Protein AF-A0A5J5R209-F1 (afdb_monomer_lite)

Secondary structure (DSSP, 8-state):
---EETTTEEEEEEEEEETTEEEEEEEETTT-SPP--

Sequence (37 aa):
MEPCVGNKFRLGRKIGSGSFGEIYLGSSHAFFLPLPI

Organism: Gossypium barbadense (NCBI:txid3634)

pLDDT: mean 83.87, std 13.12, range [56.47, 96.81]

Foldseek 3Di:
DFDDDPNFWGWAAWDDADPVGTDTDIDGPVVPPPDDD

Radius of gyration: 12.63 Å; chains: 1; bounding box: 38×28×19 Å

InterPro domains:
  IPR011009 Protein kinase-like domain superfamily [SSF56112] (5-27)

Structure (mmCIF, N/CA/C/O backbone):
data_AF-A0A5J5R209-F1
#
_entry.id   AF-A0A5J5R209-F1
#
loop_
_atom_site.group_PDB
_atom_site.id
_atom_site.type_symbol
_atom_site.label_atom_id
_atom_site.label_alt_id
_atom_site.label_comp_id
_atom_site.label_asym_id
_atom_site.label_entity_id
_atom_site.label_seq_id
_atom_site.pdbx_PDB_ins_code
_atom_site.Cartn_x
_atom_site.Cartn_y
_atom_site.Cartn_z
_atom_site.occupancy
_atom_site.B_iso_or_equiv
_atom_site.auth_seq_id
_atom_site.auth_comp_id
_atom_site.auth_asym_id
_atom_site.auth_atom_id
_atom_site.pdbx_PDB_model_num
ATOM 1 N N . MET A 1 1 ? -11.940 -6.057 5.696 1.00 63.19 1 MET A N 1
ATOM 2 C CA . MET A 1 1 ? -11.420 -4.831 6.338 1.00 63.19 1 MET A CA 1
ATOM 3 C C . MET A 1 1 ? -10.827 -3.984 5.235 1.00 63.19 1 MET A C 1
ATOM 5 O O . MET A 1 1 ? -10.032 -4.519 4.473 1.00 63.19 1 MET A O 1
ATOM 9 N N . GLU A 1 2 ? -11.251 -2.733 5.079 1.00 73.38 2 GLU A N 1
ATOM 10 C CA . GLU A 1 2 ? -10.590 -1.857 4.112 1.00 73.38 2 GLU A CA 1
ATOM 11 C C . GLU A 1 2 ? -9.241 -1.394 4.666 1.00 73.38 2 GLU A C 1
ATOM 13 O O . GLU A 1 2 ? -9.187 -0.955 5.818 1.00 73.38 2 GLU A O 1
ATOM 18 N N . PRO A 1 3 ? -8.154 -1.512 3.889 1.00 82.00 3 PRO A N 1
ATOM 19 C CA . PRO A 1 3 ? -6.855 -1.037 4.323 1.00 82.00 3 PRO A CA 1
ATOM 20 C C . PRO A 1 3 ? -6.892 0.488 4.428 1.00 82.00 3 PRO A C 1
ATOM 22 O O . PRO A 1 3 ? -7.100 1.198 3.446 1.00 82.00 3 PRO A O 1
ATOM 25 N N . CYS A 1 4 ? -6.693 0.988 5.643 1.00 88.94 4 CYS A N 1
ATOM 26 C CA . CYS A 1 4 ? -6.661 2.410 5.946 1.00 88.94 4 CYS A CA 1
ATOM 27 C C . CYS A 1 4 ? -5.360 2.746 6.672 1.00 88.94 4 CYS A C 1
ATOM 29 O O . CYS A 1 4 ? -4.939 2.023 7.573 1.00 88.94 4 CYS A O 1
ATOM 31 N N . VAL A 1 5 ? -4.742 3.872 6.317 1.00 91.25 5 VAL A N 1
ATOM 32 C CA . VAL A 1 5 ? -3.553 4.389 7.005 1.00 91.25 5 VAL A CA 1
ATOM 33 C C . VAL A 1 5 ? -3.987 5.468 7.989 1.00 91.25 5 VAL A C 1
ATOM 35 O O . VAL A 1 5 ? -4.629 6.455 7.611 1.00 91.25 5 VAL A O 1
ATOM 38 N N . GLY A 1 6 ? -3.676 5.254 9.273 1.00 89.88 6 GLY A N 1
ATOM 39 C CA . GLY A 1 6 ? -3.985 6.194 10.356 1.00 89.88 6 GLY A CA 1
ATOM 40 C C . GLY A 1 6 ? -5.470 6.565 10.465 1.00 89.88 6 GLY A C 1
ATOM 41 O O . GLY A 1 6 ? -5.780 7.678 10.882 1.00 89.88 6 GLY A O 1
ATOM 42 N N . ASN A 1 7 ? -6.379 5.684 10.021 1.00 86.62 7 ASN A N 1
ATOM 43 C CA . ASN A 1 7 ? -7.832 5.907 9.938 1.00 86.62 7 ASN A CA 1
ATOM 44 C C . ASN A 1 7 ? -8.265 7.176 9.170 1.00 86.62 7 ASN A C 1
ATOM 46 O O . ASN A 1 7 ? -9.395 7.634 9.325 1.00 86.62 7 ASN A O 1
ATOM 50 N N . LYS A 1 8 ? -7.389 7.750 8.334 1.00 85.12 8 LYS A N 1
ATOM 51 C CA . LY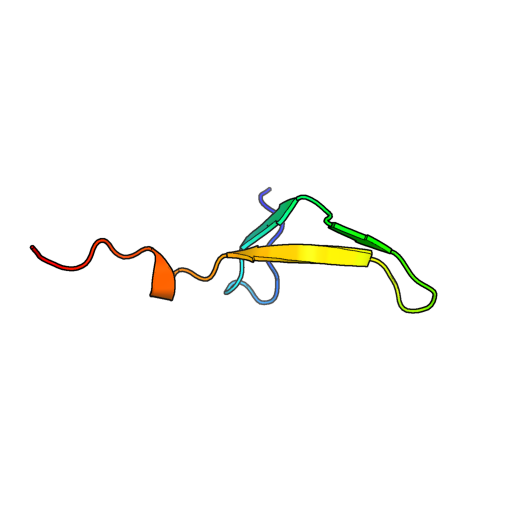S A 1 8 ? -7.660 8.977 7.560 1.00 85.12 8 LYS A CA 1
ATOM 52 C C . LYS A 1 8 ? -7.643 8.747 6.054 1.00 85.12 8 LYS A C 1
ATOM 54 O O . LYS A 1 8 ? -8.423 9.369 5.335 1.00 85.12 8 LYS A O 1
ATOM 59 N N . PHE A 1 9 ? -6.762 7.868 5.584 1.00 88.69 9 PHE A N 1
ATOM 60 C CA . PHE A 1 9 ? -6.565 7.611 4.161 1.00 88.69 9 PHE A CA 1
ATOM 61 C C . PHE A 1 9 ? -6.960 6.182 3.834 1.00 88.69 9 PHE A C 1
ATOM 63 O O . PHE A 1 9 ? -6.415 5.247 4.422 1.00 88.69 9 PHE A O 1
ATOM 70 N N . ARG A 1 10 ? -7.883 6.015 2.885 1.00 91.06 10 ARG A N 1
ATOM 71 C CA . ARG A 1 10 ? -8.196 4.702 2.314 1.00 91.06 10 ARG A CA 1
ATOM 72 C C . ARG A 1 10 ? -7.093 4.341 1.333 1.00 91.06 10 ARG A C 1
ATOM 74 O O . ARG A 1 10 ? -6.737 5.149 0.471 1.00 91.06 10 ARG A O 1
ATOM 81 N N . LEU A 1 11 ? -6.539 3.149 1.488 1.00 92.38 11 LEU A N 1
ATOM 82 C CA . LEU A 1 11 ? -5.513 2.618 0.610 1.00 92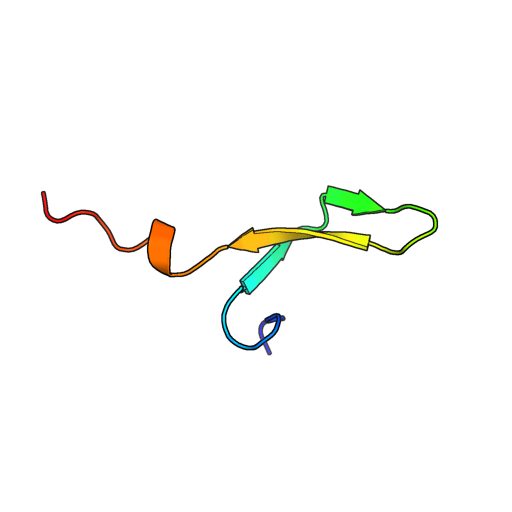.38 11 LEU A CA 1
ATOM 83 C C . LEU A 1 11 ? -6.195 2.017 -0.623 1.00 92.38 11 LEU A C 1
ATOM 85 O O . LEU A 1 11 ? -6.990 1.086 -0.522 1.00 92.38 11 LEU A O 1
ATOM 89 N N . GLY A 1 12 ? -5.914 2.586 -1.786 1.00 90.56 12 GLY A N 1
ATOM 90 C CA . GLY A 1 12 ? -6.393 2.118 -3.080 1.00 90.56 12 GLY A CA 1
ATOM 91 C C . GLY A 1 12 ? -5.424 1.134 -3.730 1.00 90.56 12 GLY A C 1
ATOM 92 O O . GLY A 1 12 ? -4.672 0.422 -3.066 1.00 90.56 12 GLY A O 1
ATOM 93 N N . ARG A 1 13 ? -5.435 1.079 -5.066 1.00 93.38 13 ARG A N 1
ATOM 94 C CA . ARG A 1 13 ? -4.601 0.128 -5.814 1.00 93.38 13 ARG A CA 1
ATOM 95 C C . ARG A 1 13 ? -3.107 0.437 -5.681 1.00 93.38 13 ARG A C 1
ATOM 97 O O . ARG A 1 13 ? -2.706 1.601 -5.648 1.00 93.38 13 ARG A O 1
ATOM 104 N N . LYS A 1 14 ? -2.281 -0.610 -5.706 1.00 94.69 14 LYS A N 1
ATOM 105 C CA . LYS A 1 14 ? -0.826 -0.489 -5.856 1.00 94.69 14 LYS A CA 1
ATOM 106 C C . LYS A 1 14 ? -0.489 0.153 -7.202 1.00 94.69 14 LYS A C 1
ATOM 108 O O . LYS A 1 14 ? -1.080 -0.205 -8.225 1.00 94.69 14 LYS A O 1
ATOM 113 N N . ILE A 1 15 ? 0.464 1.077 -7.182 1.00 96.38 15 ILE A N 1
ATOM 114 C CA . ILE A 1 15 ? 0.977 1.772 -8.370 1.00 96.38 15 ILE A CA 1
ATOM 115 C C . ILE A 1 15 ? 2.474 1.548 -8.595 1.00 96.38 15 ILE A C 1
ATOM 117 O O . ILE A 1 15 ? 2.966 1.802 -9.687 1.00 96.38 15 ILE A O 1
ATOM 121 N N . GLY A 1 16 ? 3.200 1.036 -7.600 1.00 96.81 16 GLY A N 1
ATOM 122 C CA . GLY A 1 16 ? 4.618 0.736 -7.754 1.00 96.81 16 GLY A CA 1
ATOM 123 C C . GLY A 1 16 ? 5.227 0.057 -6.535 1.00 96.81 16 GLY A C 1
ATOM 124 O O . GLY A 1 16 ? 4.568 -0.144 -5.512 1.00 96.81 16 GLY A O 1
ATOM 125 N N . SER A 1 17 ? 6.498 -0.309 -6.656 1.00 96.81 17 SER A N 1
ATOM 126 C CA . SER A 1 17 ? 7.314 -0.854 -5.569 1.00 96.81 17 SER A CA 1
ATOM 127 C C . SER A 1 17 ? 8.785 -0.527 -5.787 1.00 9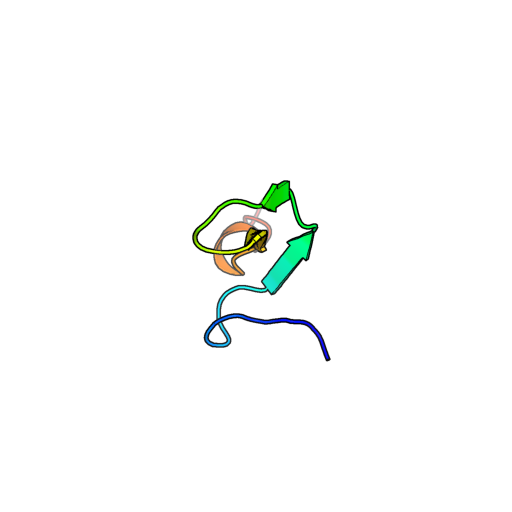6.81 17 SER A C 1
ATOM 129 O O . SER A 1 17 ? 9.242 -0.487 -6.927 1.00 96.81 17 SER A O 1
ATOM 131 N N . GLY A 1 18 ? 9.520 -0.335 -4.697 1.00 95.56 18 GLY A N 1
ATOM 132 C CA . GLY A 1 18 ? 10.959 -0.098 -4.699 1.00 95.56 18 GLY A CA 1
ATOM 133 C C . GLY A 1 18 ? 11.603 -0.569 -3.398 1.00 95.56 18 GLY A C 1
ATOM 134 O O . GLY A 1 18 ? 10.948 -1.180 -2.555 1.00 95.56 18 GLY A O 1
ATOM 135 N N . SER A 1 19 ? 12.886 -0.258 -3.214 1.00 96.00 19 SER A N 1
ATOM 136 C CA . SER A 1 19 ? 13.686 -0.751 -2.081 1.00 96.00 19 SER A CA 1
ATOM 137 C C . SER A 1 19 ? 13.137 -0.370 -0.700 1.00 96.00 19 SER A C 1
ATOM 139 O O . SER A 1 19 ? 13.426 -1.049 0.276 1.00 96.00 19 SER A O 1
ATOM 141 N N . PHE A 1 20 ? 12.329 0.691 -0.614 1.00 94.25 20 PHE A N 1
ATOM 142 C CA . PHE A 1 20 ? 11.723 1.174 0.632 1.00 94.25 20 PHE A CA 1
ATOM 143 C C . PHE A 1 20 ? 10.286 0.682 0.860 1.00 94.25 20 PHE A C 1
ATOM 145 O O . PHE A 1 20 ? 9.652 1.080 1.833 1.00 94.25 20 PHE A O 1
ATOM 152 N N . GLY A 1 21 ? 9.767 -0.178 -0.022 1.00 95.81 21 GLY A N 1
ATOM 153 C CA . GLY A 1 21 ? 8.435 -0.760 0.093 1.00 95.81 21 GLY A CA 1
ATOM 154 C C . GLY A 1 21 ? 7.540 -0.481 -1.112 1.00 95.81 21 GLY A C 1
ATOM 155 O O . GLY A 1 21 ? 7.990 -0.289 -2.244 1.00 95.81 21 GLY A O 1
ATOM 156 N N . GLU A 1 22 ? 6.237 -0.513 -0.868 1.00 95.62 22 GLU A N 1
ATOM 157 C CA . GLU A 1 22 ? 5.204 -0.449 -1.896 1.00 95.62 22 GLU A CA 1
ATOM 158 C C . GLU A 1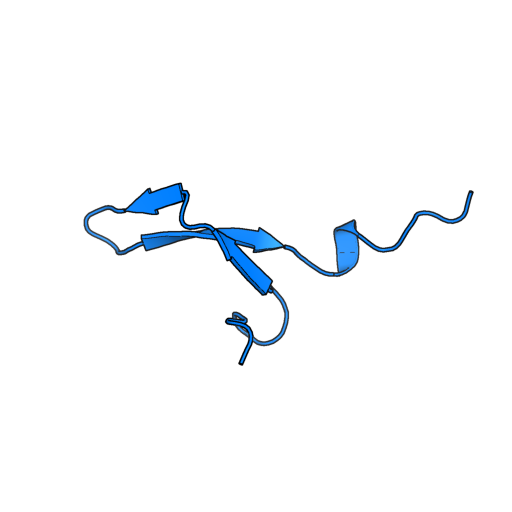 22 ? 4.495 0.904 -1.897 1.00 95.62 22 GLU A C 1
ATOM 160 O O . GLU A 1 22 ? 4.295 1.524 -0.854 1.00 95.62 22 GLU A O 1
ATOM 165 N N . ILE A 1 23 ? 4.084 1.349 -3.084 1.00 94.44 23 ILE A N 1
ATOM 166 C CA . ILE A 1 23 ? 3.395 2.622 -3.277 1.00 94.44 23 ILE A CA 1
ATOM 167 C C . ILE A 1 23 ? 1.968 2.331 -3.721 1.00 94.44 23 ILE A C 1
ATOM 169 O O . ILE A 1 23 ? 1.734 1.619 -4.704 1.00 94.44 23 ILE A O 1
ATOM 173 N N . TYR A 1 24 ? 1.018 2.925 -3.011 1.00 94.56 24 TYR A N 1
ATOM 174 C CA . TYR A 1 24 ? -0.411 2.762 -3.232 1.00 94.56 24 TYR A CA 1
ATOM 175 C C . TYR A 1 24 ? -1.070 4.114 -3.474 1.00 94.56 24 TYR A C 1
ATOM 177 O O . TYR A 1 24 ? -0.674 5.129 -2.901 1.00 94.56 24 TYR A O 1
ATOM 185 N N . LEU A 1 25 ? -2.107 4.118 -4.306 1.00 92.31 25 LEU A N 1
ATOM 186 C CA . LEU A 1 25 ? -2.944 5.292 -4.511 1.00 92.31 25 LEU A CA 1
ATOM 187 C C . LEU A 1 25 ? -3.812 5.523 -3.267 1.00 92.31 25 LEU A C 1
ATOM 189 O O . LEU A 1 25 ? -4.652 4.689 -2.954 1.00 92.31 25 LEU A O 1
ATOM 193 N N . GLY A 1 26 ? -3.625 6.633 -2.557 1.00 91.62 26 GLY A N 1
ATOM 194 C CA . GLY A 1 26 ? -4.453 6.991 -1.401 1.00 91.62 26 GLY A CA 1
ATOM 195 C C . GLY A 1 26 ? -5.674 7.824 -1.794 1.00 91.62 26 GLY A C 1
ATOM 196 O O . GLY A 1 26 ? -5.588 8.668 -2.683 1.00 91.62 26 GLY A O 1
ATOM 197 N N . SER A 1 27 ? -6.797 7.631 -1.102 1.00 89.69 27 SER A N 1
ATOM 198 C CA . SER A 1 27 ? -7.949 8.538 -1.168 1.00 89.69 27 SER A CA 1
ATOM 199 C C . 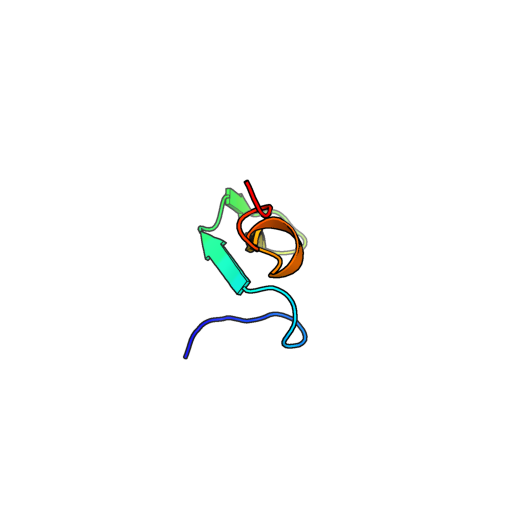SER A 1 27 ? -8.200 9.169 0.200 1.00 89.69 27 SER A C 1
ATOM 201 O O . SER A 1 27 ? -8.265 8.471 1.219 1.00 89.69 27 SER A O 1
ATOM 203 N N . SER A 1 28 ? -8.314 10.498 0.226 1.00 86.69 28 SER A N 1
ATOM 204 C CA . SER A 1 28 ? -8.680 11.271 1.410 1.00 86.69 28 SER A CA 1
ATOM 205 C C . SER A 1 28 ? -10.158 11.657 1.346 1.00 86.69 28 SER A C 1
ATOM 207 O O . SER A 1 28 ? -10.667 12.092 0.315 1.00 86.69 28 SER A O 1
ATOM 209 N N . HIS A 1 29 ? -10.855 11.536 2.477 1.00 69.88 29 HIS A N 1
ATOM 210 C CA . HIS A 1 29 ? -12.285 11.860 2.564 1.00 69.88 29 HIS A CA 1
ATOM 211 C C . HIS A 1 29 ? -12.590 13.343 2.275 1.00 69.88 29 HIS A C 1
ATOM 213 O O . HIS A 1 29 ? -13.709 13.682 1.914 1.00 69.88 29 HIS A O 1
ATOM 219 N N . ALA A 1 30 ? -11.597 14.228 2.413 1.00 64.56 30 ALA A N 1
ATOM 220 C CA . ALA A 1 30 ? -11.752 15.666 2.201 1.00 64.56 30 ALA A CA 1
ATOM 221 C C . ALA A 1 30 ? -11.929 16.056 0.725 1.00 64.56 30 ALA A C 1
ATOM 223 O O . ALA A 1 30 ? -12.503 17.100 0.443 1.00 64.56 30 ALA A O 1
ATOM 224 N N . PHE A 1 31 ? -11.444 15.238 -0.213 1.00 58.03 31 PHE A N 1
ATOM 225 C CA . PHE A 1 31 ? -11.482 15.575 -1.639 1.00 58.03 31 PHE A CA 1
ATOM 226 C C . PHE A 1 31 ? -12.764 15.096 -2.338 1.00 58.03 31 PHE A C 1
ATOM 228 O O . PHE A 1 31 ? -13.074 15.551 -3.432 1.00 58.03 31 PHE A O 1
ATOM 235 N N . PHE A 1 32 ? -13.505 14.173 -1.716 1.00 56.47 32 PHE A N 1
ATOM 236 C CA . PHE A 1 32 ? -14.665 13.510 -2.322 1.00 56.47 32 PHE A CA 1
ATOM 237 C C . PHE A 1 32 ? -15.993 13.836 -1.632 1.00 56.47 32 PHE A C 1
ATOM 239 O O . PHE A 1 32 ? -17.002 13.189 -1.913 1.00 56.47 32 PHE A O 1
ATOM 246 N N . LEU A 1 33 ? -16.020 14.835 -0.743 1.00 65.38 33 LEU A N 1
ATOM 247 C CA . LEU A 1 33 ? -17.294 15.467 -0.424 1.00 65.38 33 LEU A CA 1
ATOM 248 C C . LEU A 1 33 ? -17.780 16.122 -1.724 1.00 65.38 33 LEU A C 1
ATOM 250 O O . LEU A 1 3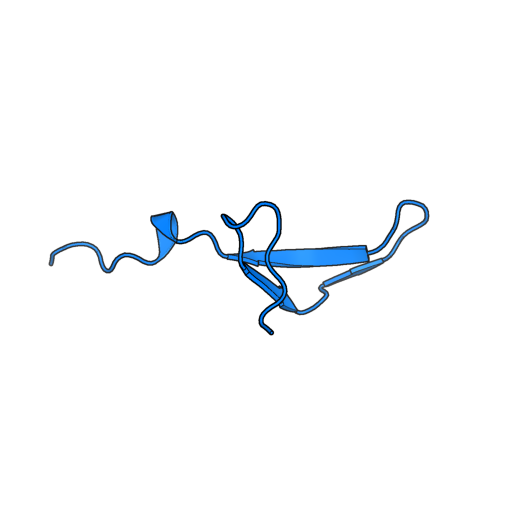3 ? -17.044 16.952 -2.264 1.00 65.38 33 LEU A O 1
ATOM 254 N N . PRO A 1 34 ? -18.948 15.734 -2.270 1.00 63.00 34 PRO A N 1
ATOM 255 C CA . PRO A 1 34 ? -19.502 16.440 -3.412 1.00 63.00 34 PRO A CA 1
ATOM 256 C C . PRO A 1 34 ? -19.601 17.910 -3.008 1.00 63.00 34 PRO A C 1
ATOM 258 O O . PRO A 1 34 ? -20.205 18.233 -1.983 1.00 63.00 34 PRO A O 1
ATOM 261 N N . LEU A 1 35 ? -18.934 18.785 -3.761 1.00 68.75 35 LEU A N 1
ATOM 262 C CA . LEU A 1 35 ? -19.089 20.221 -3.572 1.00 68.75 35 LEU A CA 1
ATOM 263 C C . LEU A 1 35 ? -20.593 20.528 -3.653 1.00 68.75 35 LEU A C 1
ATOM 265 O O . LEU A 1 35 ? -21.248 19.984 -4.549 1.00 68.75 35 LEU A O 1
ATOM 269 N N . PRO A 1 36 ? -21.159 21.330 -2.730 1.00 62.34 36 PRO A N 1
ATOM 270 C CA . PRO A 1 36 ? -22.534 21.771 -2.878 1.00 62.34 36 PRO A CA 1
ATOM 271 C C . PRO A 1 36 ? -22.615 22.568 -4.185 1.00 62.34 36 PRO A C 1
ATOM 273 O O . PRO A 1 36 ? -21.967 23.606 -4.320 1.00 62.34 36 PRO A O 1
ATOM 276 N N . ILE A 1 37 ? -23.324 21.994 -5.158 1.00 67.00 37 ILE A N 1
ATOM 277 C CA . ILE A 1 37 ? -23.767 22.653 -6.392 1.00 67.00 37 ILE A CA 1
ATOM 278 C C . ILE A 1 37 ? -24.634 23.868 -6.075 1.00 67.00 37 ILE A C 1
ATOM 280 O O . ILE A 1 37 ? -25.451 23.772 -5.130 1.00 67.00 37 ILE A O 1
#